Protein AF-A0A7J3A7P1-F1 (afdb_monomer)

pLDDT: mean 88.7, std 10.17, range [43.72, 96.12]

Radius of gyration: 19.4 Å; Cα contacts (8 Å, |Δi|>4): 59; chains: 1; bounding box: 43×21×54 Å

Sequence (69 aa):
MSQNYCPECGGVMTYEAPTRRYICTSCGLYLTKEEILDLKEKRREELSEKKRRKKERDEYLEWWLSKKK

Secondary structure (DSSP, 8-state):
----B-TTT-PBEEEETTTTEEEETTT--EEEHHHHHHHHHHHHHHHHHHHHHHHHHHHHHHHHHHHT-

Structure (mmCIF, N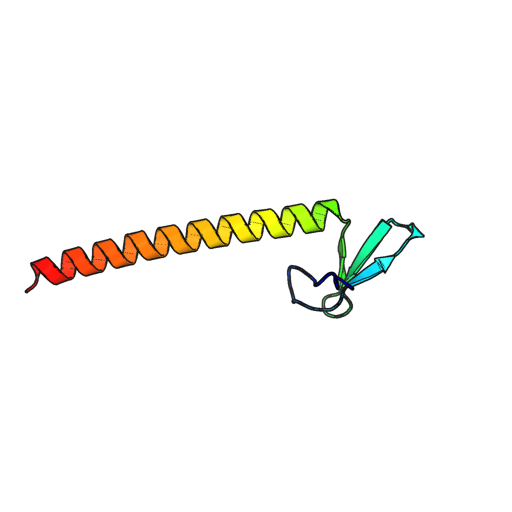/CA/C/O backbone):
data_AF-A0A7J3A7P1-F1
#
_entry.id   AF-A0A7J3A7P1-F1
#
loop_
_atom_site.group_PDB
_atom_site.id
_atom_site.type_symbol
_atom_site.label_atom_id
_atom_site.label_alt_id
_atom_site.label_comp_id
_atom_site.label_asym_id
_atom_site.label_entity_id
_atom_site.label_seq_id
_atom_site.pdbx_PDB_ins_code
_atom_site.Cartn_x
_atom_site.Cartn_y
_atom_site.Cartn_z
_atom_site.occupancy
_atom_site.B_iso_or_equiv
_atom_site.auth_seq_id
_atom_site.auth_comp_id
_atom_site.auth_asym_id
_atom_site.auth_atom_id
_atom_site.pdbx_PDB_model_num
ATOM 1 N N . MET A 1 1 ? -16.760 11.780 -2.598 1.00 43.72 1 MET A N 1
ATOM 2 C CA . MET A 1 1 ? -16.337 10.841 -1.536 1.00 43.72 1 MET A CA 1
ATOM 3 C C . MET A 1 1 ? -15.165 10.040 -2.073 1.00 43.72 1 MET A C 1
ATOM 5 O O . MET A 1 1 ? -15.312 9.400 -3.105 1.00 43.72 1 MET A O 1
ATOM 9 N N . SER A 1 2 ? -13.991 10.147 -1.459 1.00 49.09 2 SER A N 1
ATOM 10 C CA . SER A 1 2 ? -12.800 9.372 -1.820 1.00 49.09 2 SER A CA 1
ATOM 11 C C . SER A 1 2 ? -13.042 7.900 -1.480 1.00 49.09 2 SER A C 1
ATOM 13 O O . SER A 1 2 ? -12.936 7.498 -0.326 1.00 49.09 2 SER A O 1
ATOM 15 N N . GLN A 1 3 ? -13.433 7.101 -2.473 1.00 57.88 3 GLN A N 1
ATOM 16 C CA . GLN A 1 3 ? -13.526 5.651 -2.317 1.00 57.88 3 GLN A CA 1
ATOM 17 C C . GLN A 1 3 ? -12.112 5.082 -2.146 1.00 57.88 3 GLN A C 1
ATOM 19 O O . GLN A 1 3 ? -11.227 5.320 -2.970 1.00 57.88 3 GLN A O 1
ATOM 24 N N . ASN A 1 4 ? -11.886 4.352 -1.052 1.00 70.12 4 ASN A N 1
ATOM 25 C CA . ASN A 1 4 ? -10.649 3.607 -0.860 1.00 70.12 4 ASN A CA 1
ATOM 26 C C . ASN A 1 4 ? -10.699 2.352 -1.733 1.00 70.12 4 ASN A C 1
ATOM 28 O O . ASN A 1 4 ? -11.466 1.426 -1.471 1.00 70.12 4 ASN A O 1
ATOM 32 N N . TYR A 1 5 ? -9.870 2.337 -2.771 1.00 84.75 5 TYR A N 1
ATOM 33 C CA . TYR A 1 5 ? -9.682 1.177 -3.631 1.00 84.75 5 TYR A CA 1
ATOM 34 C C . TYR A 1 5 ? -8.569 0.281 -3.101 1.00 84.75 5 TYR A C 1
ATOM 36 O O . TYR A 1 5 ? -7.557 0.762 -2.574 1.00 84.75 5 TYR A O 1
ATOM 44 N N . CYS A 1 6 ? -8.762 -1.024 -3.272 1.00 87.56 6 CYS A N 1
ATOM 45 C CA . CYS A 1 6 ? -7.783 -2.031 -2.912 1.00 87.56 6 CYS A CA 1
ATOM 46 C C . CYS A 1 6 ? -6.498 -1.830 -3.728 1.00 87.56 6 CYS A C 1
ATOM 48 O O . CYS A 1 6 ? -6.572 -1.792 -4.959 1.00 87.56 6 CYS A O 1
ATOM 50 N N . PRO A 1 7 ? -5.322 -1.728 -3.081 1.00 85.69 7 PRO A N 1
ATOM 51 C CA . PRO A 1 7 ? -4.059 -1.569 -3.794 1.00 85.69 7 PRO A CA 1
ATOM 52 C C . PRO A 1 7 ? -3.722 -2.782 -4.670 1.00 85.69 7 PRO A C 1
ATOM 54 O O . PRO A 1 7 ? -3.011 -2.613 -5.651 1.00 85.69 7 PRO A O 1
ATOM 57 N N . GLU A 1 8 ? -4.261 -3.967 -4.367 1.00 84.44 8 GLU A N 1
ATOM 58 C CA . GLU A 1 8 ? -3.987 -5.199 -5.113 1.00 84.44 8 GLU A CA 1
ATOM 59 C C . GLU A 1 8 ? -4.879 -5.364 -6.346 1.00 84.44 8 GLU A C 1
ATOM 61 O O . GLU A 1 8 ? -4.369 -5.461 -7.460 1.00 84.44 8 GLU A O 1
ATOM 66 N N . CYS A 1 9 ? -6.204 -5.349 -6.163 1.00 88.00 9 CYS A N 1
ATOM 67 C CA . CYS A 1 9 ? -7.162 -5.678 -7.225 1.00 88.00 9 CYS A CA 1
ATOM 68 C C . CYS A 1 9 ? -7.961 -4.483 -7.769 1.00 88.00 9 CYS A C 1
ATOM 70 O O . CYS A 1 9 ? -8.733 -4.648 -8.708 1.00 88.00 9 CYS A O 1
ATOM 72 N N . GLY A 1 10 ? -7.839 -3.292 -7.170 1.00 87.06 10 GLY A N 1
ATOM 73 C CA . GLY A 1 10 ? -8.650 -2.125 -7.539 1.00 87.06 10 GLY A CA 1
ATOM 74 C C . GLY A 1 10 ? -10.124 -2.209 -7.119 1.00 87.06 10 GLY A C 1
ATOM 75 O O . GLY A 1 10 ? -10.892 -1.306 -7.428 1.00 87.06 10 GLY A O 1
ATOM 76 N N . GLY A 1 11 ? -10.526 -3.261 -6.401 1.00 89.88 11 GLY A N 1
ATOM 77 C CA . GLY A 1 11 ? -11.887 -3.430 -5.894 1.00 8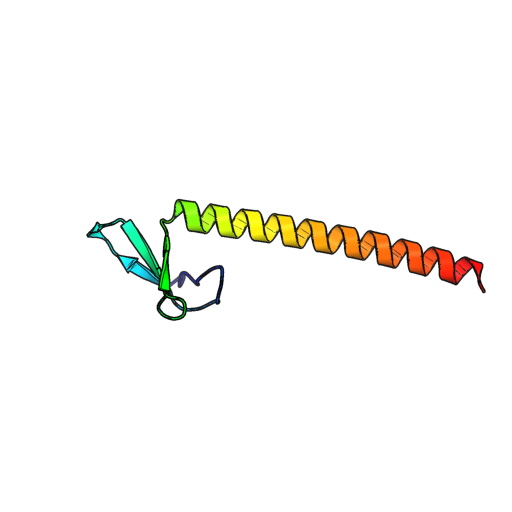9.88 11 GLY A CA 1
ATOM 78 C C . GLY A 1 11 ? -12.246 -2.457 -4.768 1.00 89.88 11 GLY A C 1
ATOM 79 O O . GLY A 1 11 ? -11.376 -1.853 -4.131 1.00 89.88 11 GLY A O 1
ATOM 80 N N . VAL A 1 12 ? -13.546 -2.333 -4.496 1.00 89.81 12 VAL A N 1
ATOM 81 C CA . VAL A 1 12 ? -14.075 -1.476 -3.426 1.00 89.81 12 VAL A CA 1
ATOM 82 C C . VAL A 1 12 ? -13.706 -2.057 -2.061 1.00 89.81 12 VAL A C 1
ATOM 84 O O . VAL A 1 12 ? -13.878 -3.258 -1.815 1.00 89.81 12 VAL A O 1
ATOM 87 N N . MET A 1 13 ? -13.203 -1.203 -1.168 1.00 90.88 13 MET A N 1
ATOM 88 C CA . MET A 1 13 ? -12.957 -1.560 0.227 1.00 90.88 13 MET A CA 1
ATOM 89 C C . MET A 1 13 ? -14.023 -0.979 1.153 1.00 90.88 13 MET A C 1
ATOM 91 O O . MET A 1 13 ? -14.428 0.176 1.016 1.00 90.88 13 MET A O 1
ATOM 95 N N . THR A 1 14 ? -14.408 -1.772 2.144 1.00 90.25 14 THR A N 1
ATOM 96 C CA . THR A 1 14 ? -15.321 -1.400 3.224 1.00 90.25 14 THR A CA 1
ATOM 97 C C . THR A 1 14 ? -14.524 -1.215 4.507 1.00 90.25 14 THR A C 1
ATOM 99 O O . THR A 1 14 ? -13.625 -2.002 4.793 1.00 90.25 14 THR A O 1
ATOM 102 N N . TYR A 1 15 ? -14.836 -0.178 5.281 1.00 90.75 15 TYR A N 1
ATOM 103 C CA . TYR A 1 15 ? -14.215 0.053 6.583 1.00 90.75 15 TYR A CA 1
ATOM 104 C C . TYR A 1 15 ? -15.019 -0.623 7.697 1.00 90.75 15 TYR A C 1
ATOM 106 O O . TYR A 1 15 ? -16.218 -0.388 7.838 1.00 90.75 15 TYR A O 1
ATOM 114 N N . GLU A 1 16 ? -14.342 -1.426 8.507 1.00 91.75 16 GLU A N 1
ATOM 115 C CA . GLU A 1 16 ? -14.879 -2.071 9.696 1.00 91.75 16 GLU A CA 1
ATOM 116 C C . GLU A 1 16 ? -14.427 -1.285 10.937 1.00 91.75 16 GLU A C 1
ATOM 118 O O . GLU A 1 16 ? -13.271 -1.341 11.359 1.00 91.75 16 GLU A O 1
ATOM 123 N N . ALA A 1 17 ? -15.350 -0.518 11.526 1.00 88.81 17 ALA A N 1
ATOM 124 C CA . ALA A 1 17 ? -15.056 0.347 12.671 1.00 88.81 17 ALA A CA 1
ATOM 125 C C . ALA A 1 17 ? -14.584 -0.393 13.944 1.00 88.81 17 ALA A C 1
ATOM 127 O O . ALA A 1 17 ? -13.659 0.122 14.579 1.00 88.81 17 ALA A O 1
ATOM 128 N N . PRO A 1 18 ? -15.138 -1.570 14.319 1.00 91.06 18 PRO A N 1
ATOM 129 C CA . PRO A 1 18 ? -14.712 -2.300 15.519 1.00 91.06 18 PRO A CA 1
ATOM 130 C C . PRO A 1 18 ? -13.219 -2.635 15.549 1.00 91.06 18 PRO A C 1
ATOM 132 O O . PRO A 1 18 ? -12.566 -2.497 16.578 1.00 91.06 18 PRO A O 1
ATOM 135 N N . THR A 1 19 ? -12.669 -3.045 14.411 1.00 90.75 19 THR A N 1
ATOM 136 C CA . THR A 1 19 ? -11.271 -3.475 14.278 1.00 90.75 19 THR A CA 1
ATOM 137 C C . THR A 1 19 ? -10.385 -2.404 13.649 1.00 90.75 19 THR A C 1
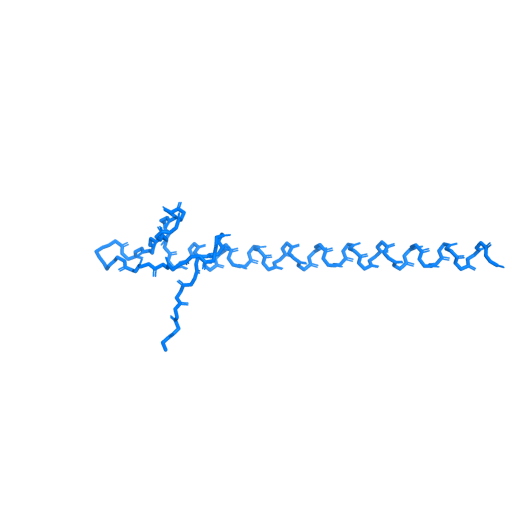ATOM 139 O O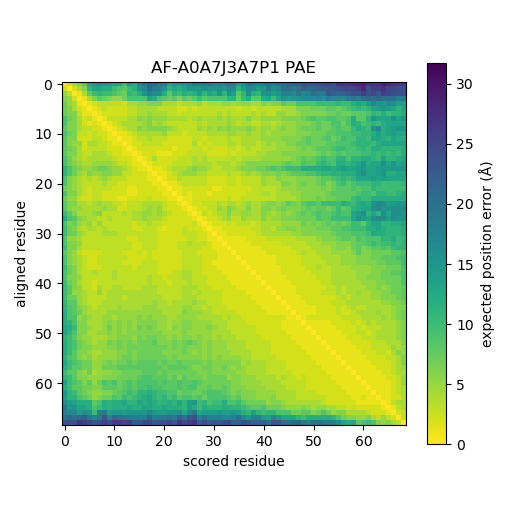 . THR A 1 19 ? -9.170 -2.573 13.581 1.00 90.75 19 THR A O 1
ATOM 142 N N . ARG A 1 20 ? -10.983 -1.288 13.206 1.00 90.81 20 ARG A N 1
ATOM 143 C CA . ARG A 1 20 ? -10.337 -0.198 12.459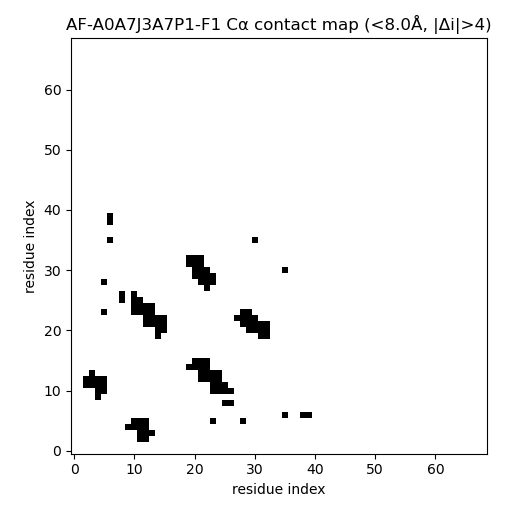 1.00 90.81 20 ARG A CA 1
ATOM 144 C C . ARG A 1 20 ? -9.606 -0.683 11.206 1.00 90.81 20 ARG A C 1
ATOM 146 O O . ARG A 1 20 ? -8.568 -0.138 10.821 1.00 90.81 20 ARG A O 1
ATOM 153 N N . ARG A 1 21 ? -10.155 -1.706 10.558 1.00 91.69 21 ARG A N 1
ATOM 154 C CA . ARG A 1 21 ? -9.577 -2.335 9.369 1.00 91.69 21 ARG A CA 1
ATOM 155 C C . ARG A 1 21 ? -10.434 -2.090 8.140 1.00 91.69 21 ARG A C 1
ATOM 157 O O . ARG A 1 21 ? -11.587 -1.685 8.217 1.00 91.69 21 ARG A O 1
ATOM 164 N N . TYR A 1 22 ? -9.836 -2.321 6.987 1.00 91.06 22 TYR A N 1
ATOM 165 C CA . TYR A 1 22 ? -10.462 -2.244 5.684 1.00 91.06 22 TYR A CA 1
ATOM 166 C C . TYR A 1 22 ? -10.497 -3.640 5.076 1.00 91.06 22 TYR A C 1
ATOM 168 O O . TYR A 1 22 ? -9.474 -4.323 5.031 1.00 91.06 22 TYR A O 1
ATOM 176 N N . ILE A 1 23 ? -11.666 -4.032 4.583 1.00 92.00 23 ILE A N 1
ATOM 177 C CA . ILE A 1 23 ? -11.910 -5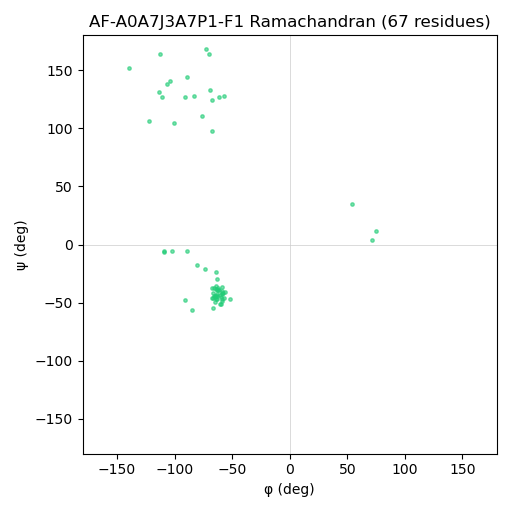.308 3.910 1.00 92.00 23 ILE A CA 1
ATOM 178 C C . ILE A 1 23 ? -12.174 -5.028 2.434 1.00 92.00 23 ILE A C 1
ATOM 180 O O . ILE A 1 23 ? -13.050 -4.231 2.103 1.00 92.00 23 ILE A O 1
ATOM 184 N N . CYS A 1 24 ? -11.451 -5.680 1.528 1.00 92.38 24 CYS A N 1
ATOM 185 C CA . CYS A 1 24 ? -11.773 -5.643 0.106 1.00 92.38 24 CYS A CA 1
ATOM 186 C C . CYS A 1 24 ? -12.864 -6.660 -0.240 1.00 92.38 24 CYS A C 1
ATOM 188 O O . CYS A 1 24 ? -12.711 -7.851 0.013 1.00 92.38 24 CYS A O 1
ATOM 190 N N . THR A 1 25 ? -13.923 -6.196 -0.902 1.00 88.69 25 THR A N 1
ATOM 191 C CA . THR A 1 25 ? -15.056 -7.038 -1.327 1.00 88.69 25 THR A CA 1
ATOM 192 C C . THR A 1 25 ? -14.743 -7.961 -2.510 1.00 88.69 25 THR A C 1
ATOM 194 O O . THR A 1 25 ? -15.424 -8.965 -2.680 1.00 88.69 25 THR A O 1
ATOM 197 N N . SER A 1 26 ? -13.710 -7.664 -3.310 1.00 89.38 26 SER A N 1
ATOM 198 C CA . SER A 1 26 ? -13.316 -8.504 -4.455 1.00 89.38 26 SER A CA 1
ATOM 199 C C . SER A 1 26 ? -12.287 -9.576 -4.107 1.00 89.38 26 SER A C 1
ATOM 201 O O . SER A 1 26 ? -12.449 -10.715 -4.523 1.00 89.38 26 SER A O 1
ATOM 203 N N . CYS A 1 27 ? -11.211 -9.227 -3.393 1.00 90.19 27 CYS A N 1
ATOM 204 C CA . CYS A 1 27 ? -10.114 -10.165 -3.118 1.00 90.19 27 CYS A CA 1
ATOM 205 C C . CYS A 1 27 ? -10.031 -10.631 -1.659 1.00 90.19 27 CYS A C 1
ATOM 207 O O . CYS A 1 27 ? -9.190 -11.467 -1.347 1.00 90.19 27 CYS A O 1
ATOM 209 N N . GLY A 1 28 ? -10.857 -10.087 -0.759 1.00 88.69 28 GLY A N 1
ATOM 210 C CA . GLY A 1 28 ? -10.843 -10.456 0.659 1.00 88.69 28 GLY A CA 1
ATOM 211 C C . GLY A 1 28 ? -9.671 -9.883 1.461 1.00 88.69 28 GLY A C 1
ATOM 212 O O . GLY A 1 28 ? -9.461 -10.297 2.597 1.00 88.69 28 GLY A O 1
ATOM 213 N N . LEU A 1 29 ? -8.903 -8.936 0.905 1.00 90.00 29 LEU A N 1
ATOM 214 C CA . LEU A 1 29 ? -7.803 -8.285 1.625 1.00 90.00 29 LEU A CA 1
ATOM 215 C C . LEU A 1 29 ? -8.316 -7.631 2.910 1.00 90.00 29 LEU A C 1
ATOM 217 O O . LEU A 1 29 ? -9.229 -6.810 2.838 1.00 90.00 29 LEU A O 1
ATOM 221 N N . TYR A 1 30 ? -7.688 -7.937 4.043 1.00 91.62 30 TYR A N 1
ATOM 222 C CA . TYR A 1 30 ? -8.024 -7.358 5.339 1.00 91.62 30 TYR A CA 1
ATOM 223 C C . TYR A 1 30 ? -6.807 -6.663 5.929 1.00 91.62 30 TYR A C 1
ATOM 225 O O . TYR A 1 30 ? -5.860 -7.321 6.347 1.00 91.62 30 TYR A O 1
ATOM 233 N N . LEU A 1 31 ? -6.819 -5.333 5.914 1.00 91.31 31 LEU A N 1
ATOM 234 C CA . LEU A 1 31 ? -5.655 -4.519 6.254 1.00 91.31 31 LEU A CA 1
ATOM 235 C C . LEU A 1 31 ? -6.049 -3.300 7.075 1.00 91.31 31 LEU A C 1
ATOM 237 O O . LEU A 1 31 ? -7.136 -2.743 6.933 1.00 91.31 31 LEU A O 1
ATOM 241 N N . THR A 1 32 ? -5.133 -2.835 7.903 1.00 92.44 32 THR A N 1
ATOM 242 C CA . THR A 1 32 ? -5.205 -1.526 8.547 1.00 92.44 32 THR A CA 1
ATOM 243 C C . THR A 1 32 ? -4.923 -0.403 7.549 1.00 92.44 32 THR A C 1
ATOM 245 O O . THR A 1 32 ? -4.468 -0.610 6.421 1.00 92.44 32 THR A O 1
ATOM 248 N N . LYS A 1 33 ? -5.201 0.836 7.964 1.00 88.38 33 LYS A N 1
ATOM 249 C CA . LYS A 1 33 ? -4.894 2.016 7.148 1.00 88.38 33 LYS A CA 1
ATOM 250 C C . LYS A 1 33 ? -3.391 2.153 6.878 1.00 88.38 33 LYS A C 1
ATOM 252 O O . LYS A 1 33 ? -3.027 2.542 5.774 1.00 88.38 33 LYS A O 1
ATOM 257 N N . GLU A 1 34 ? -2.561 1.857 7.875 1.00 91.06 34 GLU A N 1
ATOM 258 C CA . GLU A 1 34 ? -1.097 1.938 7.794 1.00 91.06 34 GLU A CA 1
ATOM 259 C C . GLU A 1 34 ? -0.558 0.924 6.784 1.00 91.06 34 GLU A C 1
ATOM 261 O O . GLU A 1 34 ? 0.097 1.316 5.825 1.00 91.06 34 GLU A O 1
ATOM 266 N N . GLU A 1 35 ? -0.982 -0.338 6.871 1.00 91.75 35 GLU A N 1
ATOM 267 C CA . GLU A 1 35 ? -0.582 -1.370 5.903 1.00 91.75 35 GLU A CA 1
ATOM 268 C C . GLU A 1 35 ? -0.987 -1.016 4.461 1.00 91.75 35 GLU A C 1
ATOM 270 O O . GLU A 1 35 ? -0.248 -1.277 3.513 1.00 91.75 35 GLU A O 1
ATOM 275 N N . ILE A 1 36 ? -2.148 -0.380 4.262 1.00 90.56 36 ILE A N 1
ATOM 276 C CA . ILE A 1 36 ? -2.559 0.100 2.933 1.00 90.56 36 ILE A CA 1
ATOM 277 C C . ILE A 1 36 ? -1.615 1.191 2.416 1.00 90.56 36 ILE A C 1
ATOM 279 O O . ILE A 1 36 ? -1.362 1.248 1.209 1.00 90.56 36 ILE A O 1
ATOM 283 N N . LEU A 1 37 ? -1.142 2.086 3.285 1.00 90.38 37 LEU A N 1
ATOM 284 C CA . LEU A 1 37 ? -0.196 3.134 2.905 1.00 90.38 37 LEU A CA 1
ATOM 285 C C . LEU A 1 37 ? 1.159 2.527 2.543 1.00 90.38 37 LEU A C 1
ATOM 287 O O . LEU A 1 37 ? 1.658 2.835 1.460 1.00 90.38 37 LEU A O 1
ATOM 291 N N . ASP A 1 38 ? 1.663 1.602 3.357 1.00 93.31 38 ASP A N 1
ATOM 292 C CA . ASP A 1 38 ? 2.925 0.897 3.121 1.00 93.31 38 ASP A CA 1
ATOM 293 C C . ASP A 1 38 ? 2.901 0.127 1.797 1.00 93.31 38 ASP A C 1
ATOM 295 O O . ASP A 1 38 ? 3.827 0.214 0.991 1.00 93.31 38 ASP A O 1
ATOM 299 N N . LEU A 1 39 ? 1.812 -0.597 1.508 1.00 90.69 39 LEU A N 1
ATOM 300 C CA . LEU A 1 39 ? 1.660 -1.309 0.235 1.00 90.69 39 LEU A CA 1
ATOM 301 C C . LEU A 1 39 ? 1.623 -0.353 -0.960 1.00 90.69 39 LEU A C 1
ATOM 303 O O . LEU A 1 39 ? 2.188 -0.643 -2.017 1.00 90.69 39 LEU A O 1
ATOM 307 N N . LYS A 1 40 ? 0.960 0.799 -0.813 1.00 89.62 40 LYS A N 1
ATOM 308 C CA . LYS A 1 40 ? 0.925 1.825 -1.863 1.00 89.62 40 LYS A CA 1
ATOM 309 C C . LYS A 1 40 ? 2.295 2.454 -2.082 1.00 89.62 40 LYS A C 1
ATOM 311 O O . LYS A 1 40 ? 2.620 2.778 -3.223 1.00 89.62 40 LYS A O 1
ATOM 316 N N . GLU A 1 41 ? 3.063 2.660 -1.021 1.00 92.38 41 GLU A N 1
ATOM 317 C CA . GLU A 1 41 ? 4.421 3.183 -1.094 1.00 92.38 41 GLU A CA 1
ATOM 318 C C . GLU A 1 41 ? 5.357 2.196 -1.784 1.00 92.38 41 GLU A C 1
ATOM 320 O O . GLU A 1 41 ? 5.865 2.530 -2.854 1.00 92.38 41 GLU A O 1
ATOM 325 N N . LYS A 1 42 ? 5.430 0.952 -1.299 1.00 92.56 42 LYS A N 1
ATOM 326 C CA . LYS A 1 42 ? 6.230 -0.112 -1.923 1.00 92.56 42 LYS A CA 1
ATOM 327 C C . LYS A 1 42 ? 5.927 -0.261 -3.408 1.00 92.56 42 LYS A C 1
ATOM 329 O O . LYS A 1 42 ? 6.828 -0.256 -4.241 1.00 92.56 42 LYS A O 1
ATOM 334 N N . ARG A 1 43 ? 4.641 -0.300 -3.776 1.00 89.38 43 ARG A N 1
ATOM 335 C CA . ARG A 1 43 ? 4.236 -0.404 -5.185 1.00 89.38 43 ARG A CA 1
ATOM 336 C C . ARG A 1 43 ? 4.697 0.801 -6.012 1.00 89.38 43 ARG A C 1
ATOM 338 O O . ARG A 1 43 ? 5.062 0.639 -7.177 1.00 89.38 43 ARG A O 1
ATOM 345 N N . ARG A 1 44 ? 4.668 2.018 -5.454 1.00 90.06 44 ARG A N 1
ATOM 346 C CA . ARG A 1 44 ? 5.193 3.213 -6.139 1.00 90.06 44 ARG A CA 1
ATOM 347 C C . ARG A 1 44 ? 6.699 3.116 -6.348 1.00 90.06 44 ARG A C 1
ATOM 349 O O . ARG A 1 44 ? 7.154 3.410 -7.453 1.00 90.06 44 ARG A O 1
ATOM 356 N N . GLU A 1 45 ? 7.441 2.691 -5.333 1.00 93.56 45 GLU A N 1
ATOM 357 C CA . GLU A 1 45 ? 8.891 2.506 -5.408 1.00 93.56 45 GLU A CA 1
ATOM 358 C C . GLU A 1 45 ? 9.249 1.476 -6.484 1.00 93.56 45 GLU A C 1
ATOM 360 O O . GLU A 1 45 ? 9.974 1.806 -7.424 1.00 93.56 45 GLU A O 1
ATOM 365 N N . GLU A 1 46 ? 8.632 0.293 -6.464 1.00 93.25 46 GLU A N 1
ATOM 366 C CA . GLU A 1 46 ? 8.861 -0.754 -7.467 1.00 93.25 46 GLU A CA 1
ATOM 367 C C . GLU A 1 46 ? 8.557 -0.287 -8.898 1.00 93.25 46 GLU A C 1
ATOM 369 O O . GLU A 1 46 ? 9.293 -0.591 -9.843 1.00 93.25 46 GLU A O 1
ATOM 374 N N . LEU A 1 47 ? 7.464 0.460 -9.092 1.00 92.25 47 LEU A N 1
ATOM 375 C CA . LEU A 1 47 ? 7.121 1.028 -10.396 1.00 92.25 47 LEU A CA 1
ATOM 376 C C . LEU A 1 47 ? 8.151 2.067 -10.849 1.00 92.25 47 LEU A C 1
ATOM 378 O O . LEU A 1 47 ? 8.461 2.133 -12.042 1.00 92.25 47 LEU A O 1
ATOM 382 N N . SER A 1 48 ? 8.677 2.871 -9.926 1.00 93.81 48 SER A N 1
ATOM 383 C CA . SER A 1 48 ? 9.717 3.857 -10.223 1.00 93.81 48 SER A CA 1
ATOM 384 C C . SER A 1 48 ? 11.024 3.180 -10.646 1.00 93.81 48 SER A C 1
ATOM 386 O O . SER A 1 48 ? 11.596 3.539 -11.678 1.00 93.81 48 SER A O 1
ATOM 388 N N . GLU A 1 49 ? 11.433 2.123 -9.943 1.00 94.56 49 GLU A N 1
ATOM 389 C CA . GLU A 1 49 ? 12.628 1.354 -10.271 1.00 94.56 49 GLU A CA 1
ATOM 390 C C . GLU A 1 49 ? 12.492 0.638 -11.612 1.00 94.56 49 GLU A C 1
ATOM 392 O O . GLU A 1 49 ? 13.398 0.703 -12.445 1.00 94.56 49 GLU A O 1
ATOM 397 N N . LYS A 1 50 ? 11.343 -0.002 -11.870 1.00 94.31 50 LYS A N 1
ATOM 398 C CA . LYS A 1 50 ? 11.059 -0.646 -13.162 1.00 94.31 50 LYS A CA 1
ATOM 399 C C . LYS A 1 50 ? 11.128 0.351 -14.314 1.00 94.31 50 LYS A C 1
ATOM 401 O O . LYS A 1 50 ? 11.706 0.036 -15.354 1.00 94.31 50 LYS A O 1
ATOM 406 N N . LYS A 1 51 ? 10.575 1.557 -14.139 1.00 94.75 51 LYS A N 1
ATOM 407 C CA . LYS A 1 51 ? 10.658 2.628 -15.144 1.00 94.75 51 LYS A CA 1
ATOM 408 C C . LYS A 1 5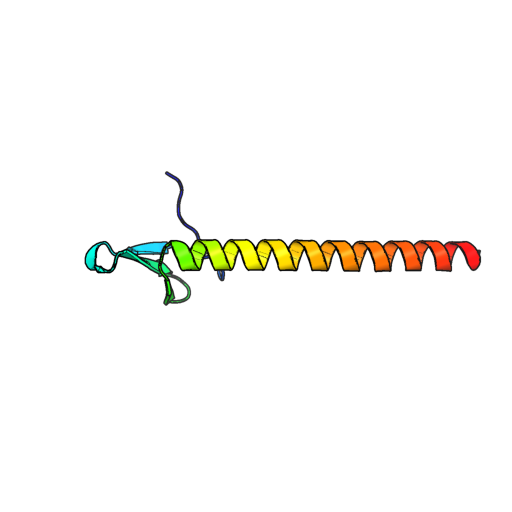1 ? 12.098 3.066 -15.388 1.00 94.75 51 LYS A C 1
ATOM 410 O O . LYS A 1 51 ? 12.483 3.192 -16.547 1.00 94.75 51 LYS A O 1
ATOM 415 N N . ARG A 1 52 ? 12.890 3.254 -14.327 1.00 94.69 52 ARG A N 1
ATOM 416 C CA . ARG A 1 52 ? 14.309 3.621 -14.436 1.00 94.69 52 ARG A CA 1
ATOM 417 C C . ARG A 1 52 ? 15.096 2.567 -15.214 1.00 94.69 52 ARG A C 1
ATOM 419 O O . ARG A 1 52 ? 15.691 2.902 -16.231 1.00 94.69 52 ARG A O 1
ATOM 426 N N . ARG A 1 53 ? 14.970 1.293 -14.828 1.00 94.75 53 ARG A N 1
ATOM 427 C CA . ARG A 1 53 ? 15.631 0.165 -15.509 1.00 94.75 53 ARG A CA 1
ATOM 428 C C . ARG A 1 53 ? 15.233 0.052 -16.976 1.00 94.75 53 ARG A C 1
ATOM 430 O O . ARG A 1 53 ? 16.071 -0.242 -17.823 1.00 94.75 53 ARG A O 1
ATOM 437 N N . LYS A 1 54 ? 13.952 0.280 -17.289 1.00 95.94 54 LYS A N 1
ATOM 438 C CA . LYS A 1 54 ? 13.477 0.295 -18.676 1.00 95.94 54 LYS A CA 1
ATOM 439 C C . LYS A 1 54 ? 14.144 1.420 -19.474 1.00 95.94 54 LYS A C 1
ATOM 441 O O . LYS A 1 54 ? 14.656 1.148 -20.550 1.00 95.94 54 LYS A O 1
ATOM 446 N N . LYS A 1 55 ? 14.198 2.638 -18.924 1.00 96.12 55 LYS A N 1
ATOM 447 C CA . LYS A 1 55 ? 14.852 3.788 -19.565 1.00 96.12 55 LYS A CA 1
ATOM 448 C C . LYS A 1 55 ? 16.333 3.520 -19.839 1.00 96.12 55 LYS A C 1
ATOM 450 O O . LYS A 1 55 ? 16.772 3.718 -20.961 1.00 96.12 55 LYS A O 1
ATOM 455 N N . GLU A 1 56 ? 17.061 2.999 -18.852 1.00 95.75 56 GLU A N 1
ATOM 456 C CA . GLU A 1 56 ? 1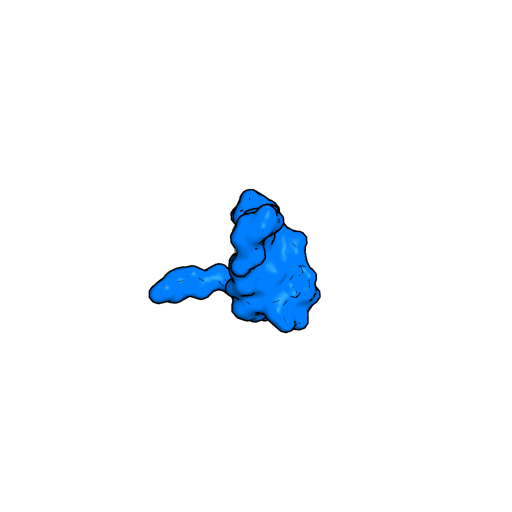8.483 2.642 -18.987 1.00 95.75 56 GLU A CA 1
ATOM 457 C C . GLU A 1 56 ? 18.706 1.602 -20.101 1.00 95.75 56 GLU A C 1
ATOM 459 O O . GLU A 1 56 ? 19.636 1.718 -20.899 1.00 95.75 56 GLU A O 1
ATOM 464 N N . ARG A 1 57 ? 17.826 0.595 -20.192 1.00 95.25 57 ARG A N 1
ATOM 465 C CA . ARG A 1 57 ? 17.874 -0.420 -21.253 1.00 95.25 57 ARG A CA 1
ATOM 466 C C . ARG A 1 57 ? 17.583 0.174 -22.630 1.00 95.25 57 ARG A C 1
ATOM 468 O O . ARG A 1 57 ? 18.285 -0.164 -23.581 1.00 95.25 57 ARG A O 1
ATOM 475 N N . ASP A 1 58 ? 16.550 1.004 -22.732 1.00 95.94 58 ASP A N 1
ATOM 476 C CA . ASP A 1 58 ? 16.138 1.630 -23.988 1.00 95.94 58 ASP A CA 1
ATOM 477 C C . ASP A 1 58 ? 17.248 2.577 -24.489 1.00 95.94 58 ASP A C 1
ATOM 479 O O . ASP A 1 58 ? 17.655 2.485 -25.643 1.00 95.94 58 ASP A O 1
ATOM 483 N N . GLU A 1 59 ? 17.838 3.394 -23.609 1.00 95.94 59 GLU A N 1
ATOM 484 C CA . GLU A 1 59 ? 18.975 4.276 -23.926 1.00 95.94 59 GLU A CA 1
ATOM 485 C C . GLU A 1 59 ? 20.207 3.498 -24.407 1.00 95.94 59 GLU A C 1
ATOM 487 O O . GLU A 1 59 ? 20.840 3.876 -25.396 1.00 95.94 59 GLU A O 1
ATOM 492 N N . TYR A 1 60 ? 20.540 2.387 -23.742 1.00 95.12 60 TYR A N 1
ATOM 493 C CA . TYR A 1 60 ? 21.638 1.521 -24.168 1.00 95.12 60 TYR A CA 1
ATOM 494 C C . TYR A 1 60 ? 21.387 0.905 -25.550 1.00 95.12 60 TYR A C 1
ATOM 496 O O . TYR A 1 60 ? 22.296 0.846 -26.382 1.00 95.12 60 TYR A O 1
ATOM 504 N N . LEU A 1 61 ? 20.156 0.451 -25.802 1.00 95.56 61 LEU A N 1
ATOM 505 C CA . LEU A 1 61 ? 19.770 -0.138 -27.079 1.00 95.56 61 LEU A CA 1
ATOM 506 C C . LEU A 1 61 ? 19.862 0.887 -28.215 1.00 95.56 61 LEU A C 1
ATOM 508 O O . LEU A 1 61 ? 20.458 0.584 -29.248 1.00 95.56 61 LEU A O 1
ATOM 512 N N . GLU A 1 62 ? 19.335 2.093 -28.007 1.00 94.88 62 GLU A N 1
ATOM 513 C CA . GLU A 1 62 ? 19.417 3.202 -28.965 1.00 94.88 62 GLU A CA 1
ATOM 514 C C . GLU A 1 62 ? 20.873 3.562 -29.281 1.00 94.88 62 GLU A C 1
ATOM 516 O O . GLU A 1 62 ? 21.270 3.620 -30.448 1.00 94.88 62 GLU A O 1
ATOM 521 N N . TRP A 1 63 ? 21.712 3.718 -28.250 1.00 95.75 63 TRP A N 1
ATOM 522 C CA . TRP A 1 63 ? 23.144 3.963 -28.425 1.00 95.75 63 TRP A CA 1
ATOM 523 C C . TRP A 1 63 ? 23.816 2.858 -29.248 1.00 95.75 63 TRP A C 1
ATOM 525 O O . TRP A 1 63 ? 24.574 3.142 -30.179 1.00 95.75 63 TRP A O 1
ATOM 535 N N . TRP A 1 64 ? 23.531 1.591 -28.952 1.00 94.25 64 TRP A N 1
ATOM 536 C CA . TRP A 1 64 ? 24.138 0.470 -29.664 1.00 94.25 64 TRP A CA 1
ATOM 537 C C . TRP A 1 64 ? 23.699 0.401 -31.131 1.00 94.25 64 TRP A C 1
ATOM 539 O O . TRP A 1 64 ? 24.532 0.189 -32.015 1.00 94.25 64 TRP A O 1
ATOM 549 N N . LEU A 1 65 ? 22.412 0.629 -31.407 1.00 93.81 65 LEU A N 1
ATOM 550 C CA . LEU A 1 65 ? 21.877 0.679 -32.769 1.00 93.81 65 LEU A CA 1
ATOM 551 C C . LEU A 1 65 ? 22.462 1.847 -33.568 1.00 93.81 65 LEU A C 1
ATOM 553 O O . LEU A 1 65 ? 22.753 1.677 -34.751 1.00 93.81 65 LEU A O 1
ATOM 557 N N . SER A 1 66 ? 22.712 2.990 -32.925 1.00 91.19 66 SER A N 1
ATOM 558 C CA . SER A 1 66 ? 23.340 4.147 -33.574 1.00 91.19 66 SER A CA 1
ATOM 559 C C . SER A 1 66 ? 24.766 3.868 -34.061 1.00 91.19 66 SER A C 1
ATOM 561 O O . SER A 1 66 ? 25.180 4.428 -35.066 1.00 91.19 66 SER A O 1
ATOM 563 N N . LYS A 1 67 ? 25.502 2.962 -33.398 1.00 82.12 67 LYS A N 1
ATOM 564 C CA . LYS A 1 67 ? 26.858 2.546 -33.800 1.00 82.12 67 LYS A CA 1
ATOM 565 C C . LYS A 1 67 ? 26.889 1.515 -34.925 1.00 82.12 67 LYS A C 1
ATOM 567 O O . LYS A 1 67 ? 27.946 1.277 -35.501 1.00 82.12 67 LYS A O 1
ATOM 572 N N . LYS A 1 68 ? 25.766 0.842 -35.174 1.00 77.50 68 LYS A N 1
ATOM 573 C CA . LYS A 1 68 ? 25.640 -0.196 -36.206 1.00 77.50 68 LYS A CA 1
ATOM 574 C C . LYS A 1 68 ? 25.237 0.363 -37.572 1.00 77.50 68 LYS A C 1
ATOM 576 O O . LYS A 1 68 ? 25.153 -0.412 -38.523 1.00 77.50 68 LYS A O 1
ATOM 581 N N . LYS A 1 69 ? 24.942 1.658 -37.633 1.00 56.47 69 LYS A N 1
ATOM 582 C CA . LYS A 1 69 ? 24.506 2.401 -38.810 1.00 56.47 69 LYS A CA 1
ATOM 583 C C . LYS A 1 69 ? 25.638 3.298 -39.290 1.00 56.47 69 LYS A C 1
ATOM 585 O O . LYS A 1 69 ? 25.736 3.459 -40.522 1.00 56.47 69 LYS A O 1
#

Mean predicted aligned error: 5.96 Å

Nearest PDB structures (foldseek):
  6dcr-assembly2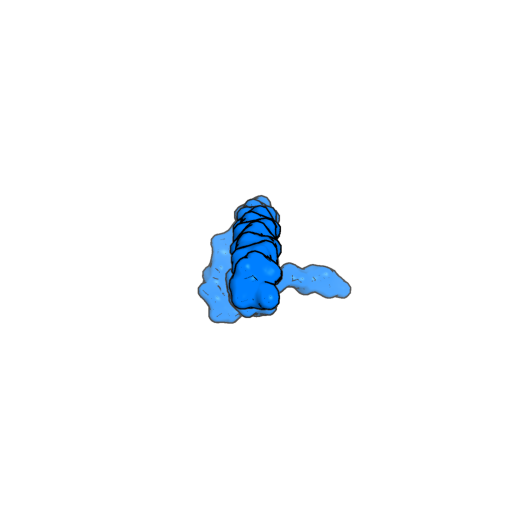_B  TM=8.792E-01  e=8.714E-01  Escherichia coli K-12
  1q90-assembly1_C  TM=7.326E-01  e=1.141E+00  Chlamydomonas reinhardtii
  5fz5-assembly1_M  TM=6.024E-01  e=4.753E-01  Saccharomyces cerevisiae
  5iy7-assembly1_M  TM=6.494E-01  e=1.709E+00  Homo sapiens
  8zb4-assembly1_A  TM=7.961E-01  e=4.387E+00  Mycobacteroides abscessus

Foldseek 3Di:
DPFDAQPPPRAGWDADVVVCWIAGPPPGDTGHPVVSVVSVVVVVVVVVVVVVVVVVVVVVVVVVVVVVD

Solvent-accessible surface area (backbone atoms only — not comparable to full-atom values): 4061 Å² total; per-residue (Å²): 131,89,77,56,56,33,89,86,80,65,31,60,43,48,76,43,74,96,79,59,27,33,38,23,79,72,81,64,51,74,38,42,70,65,58,53,49,52,53,52,48,52,53,51,52,54,51,51,52,53,50,50,56,48,48,56,51,51,54,50,50,52,55,55,54,61,73,76,108